Protein AF-A0A661VSU1-F1 (afdb_monomer)

Structure (mmCIF, N/CA/C/O backbone):
data_AF-A0A661VSU1-F1
#
_entry.id   AF-A0A661VSU1-F1
#
loop_
_atom_site.group_PDB
_atom_site.id
_atom_site.type_symbol
_atom_site.label_atom_id
_atom_site.label_alt_id
_atom_site.label_comp_id
_atom_site.label_asym_id
_atom_site.label_entity_id
_atom_site.label_seq_id
_atom_site.pdbx_PDB_ins_code
_atom_site.Cartn_x
_atom_site.Cartn_y
_atom_site.Cartn_z
_atom_site.occupancy
_atom_site.B_iso_or_equiv
_atom_site.auth_seq_id
_atom_site.auth_comp_id
_atom_site.auth_asym_id
_atom_site.auth_atom_id
_atom_site.pdbx_PDB_model_num
ATOM 1 N N . MET A 1 1 ? -12.808 22.992 8.372 1.00 46.25 1 MET A N 1
ATOM 2 C CA . MET A 1 1 ? -13.251 21.579 8.369 1.00 46.25 1 MET A CA 1
ATOM 3 C C . MET A 1 1 ? -12.075 20.764 7.867 1.00 46.25 1 MET A C 1
ATOM 5 O O . MET A 1 1 ? -11.464 21.172 6.894 1.00 46.25 1 MET A O 1
ATOM 9 N N . LYS A 1 2 ? -11.658 19.778 8.663 1.00 50.59 2 LYS A N 1
ATOM 10 C CA . LYS A 1 2 ? -10.285 19.259 8.719 1.00 50.59 2 LYS A CA 1
ATOM 11 C C . LYS A 1 2 ? -9.896 18.497 7.453 1.00 50.59 2 LYS A C 1
ATOM 13 O O . LYS A 1 2 ? -10.649 17.642 6.998 1.00 50.59 2 LYS A O 1
ATOM 18 N N . GLU A 1 3 ? -8.710 18.807 6.946 1.00 62.88 3 GLU A N 1
ATOM 19 C CA . GLU A 1 3 ? -8.034 18.097 5.865 1.00 62.88 3 GLU A CA 1
ATOM 20 C C . GLU A 1 3 ? -7.986 16.594 6.177 1.00 62.88 3 GLU A C 1
ATOM 22 O O . GLU A 1 3 ? -7.426 16.170 7.191 1.00 62.88 3 GLU A O 1
ATOM 27 N N . LYS A 1 4 ? -8.629 15.776 5.337 1.00 73.50 4 LYS A N 1
ATOM 28 C CA . LYS A 1 4 ? -8.639 14.319 5.485 1.00 73.50 4 LYS A CA 1
ATOM 29 C C . LYS A 1 4 ? -7.457 13.748 4.702 1.00 73.50 4 LYS A C 1
ATOM 31 O O . LYS A 1 4 ? -7.354 13.956 3.495 1.00 73.50 4 LYS A O 1
ATOM 36 N N . GLN A 1 5 ? -6.564 13.041 5.388 1.00 82.94 5 GLN A N 1
ATOM 37 C CA . GLN A 1 5 ? -5.492 12.283 4.741 1.00 82.94 5 GLN A CA 1
ATOM 38 C C . GLN A 1 5 ? -6.051 10.961 4.217 1.00 82.94 5 GLN A C 1
ATOM 40 O O . GLN A 1 5 ? -6.733 10.234 4.942 1.00 82.94 5 GLN A O 1
ATOM 45 N N . ILE A 1 6 ? -5.762 10.653 2.957 1.00 87.00 6 ILE A N 1
ATOM 46 C CA . ILE A 1 6 ? -6.205 9.427 2.292 1.00 87.00 6 ILE A CA 1
ATOM 47 C C . ILE A 1 6 ? -5.005 8.679 1.720 1.00 87.00 6 ILE A C 1
ATOM 49 O O . ILE A 1 6 ? -4.013 9.279 1.309 1.00 87.00 6 ILE A O 1
ATOM 53 N N . ALA A 1 7 ? -5.088 7.352 1.688 1.00 87.75 7 ALA A N 1
ATOM 54 C CA . ALA A 1 7 ? -4.086 6.544 1.010 1.00 87.75 7 ALA A CA 1
ATOM 55 C C . ALA A 1 7 ? -4.359 6.541 -0.500 1.00 87.75 7 ALA A C 1
ATOM 57 O O . ALA A 1 7 ? -5.471 6.244 -0.936 1.00 87.75 7 ALA A O 1
ATOM 58 N N . ARG A 1 8 ? -3.336 6.836 -1.302 1.00 87.25 8 ARG A N 1
ATOM 59 C CA . ARG A 1 8 ? -3.343 6.657 -2.755 1.00 87.25 8 ARG A CA 1
ATOM 60 C C . ARG A 1 8 ? -2.391 5.549 -3.169 1.00 87.25 8 ARG A C 1
ATOM 62 O O . ARG A 1 8 ? -1.359 5.327 -2.540 1.00 87.25 8 ARG A O 1
ATOM 69 N N . VAL A 1 9 ? -2.754 4.873 -4.255 1.00 87.50 9 VAL A N 1
ATOM 70 C CA . VAL A 1 9 ? -1.990 3.766 -4.834 1.00 87.50 9 VAL A CA 1
ATOM 71 C C . VAL A 1 9 ? -1.358 4.220 -6.141 1.00 87.50 9 VAL A C 1
ATOM 73 O O . VAL A 1 9 ? -2.029 4.786 -7.003 1.00 87.50 9 VAL A O 1
ATOM 76 N N . ASN A 1 10 ? -0.072 3.933 -6.302 1.00 86.94 10 ASN A N 1
ATOM 77 C CA . ASN A 1 10 ? 0.648 4.088 -7.550 1.00 86.94 10 ASN A CA 1
ATOM 78 C C . ASN A 1 10 ? 0.496 2.815 -8.393 1.00 86.94 10 ASN A C 1
ATOM 80 O O . ASN A 1 10 ? 1.020 1.750 -8.059 1.00 86.94 10 ASN A O 1
ATOM 84 N N . VAL A 1 11 ? -0.219 2.943 -9.507 1.00 85.88 11 VAL A N 1
ATOM 85 C CA . VAL A 1 11 ? -0.555 1.835 -10.410 1.00 85.88 11 VAL A CA 1
ATOM 86 C C . VAL A 1 11 ? 0.684 1.219 -11.072 1.00 85.88 11 VAL A C 1
ATOM 88 O O . VAL A 1 11 ? 0.664 0.040 -11.402 1.00 85.88 11 VAL A O 1
ATOM 91 N N . ALA A 1 12 ? 1.771 1.982 -11.226 1.00 85.81 12 ALA A N 1
ATOM 92 C CA . ALA A 1 12 ? 3.003 1.507 -11.856 1.00 85.81 12 ALA A CA 1
ATOM 93 C C . ALA A 1 12 ? 3.843 0.602 -10.936 1.00 85.81 12 ALA A C 1
ATOM 95 O O . ALA A 1 12 ? 4.577 -0.253 -11.421 1.00 85.81 12 ALA A O 1
ATOM 96 N N . LEU A 1 13 ? 3.737 0.781 -9.614 1.00 86.56 13 LEU A N 1
ATOM 97 C CA . LEU A 1 13 ? 4.483 0.002 -8.612 1.00 86.56 13 LEU A CA 1
ATOM 98 C C . LEU A 1 13 ? 3.629 -1.090 -7.950 1.00 86.56 13 LEU A C 1
ATOM 100 O O . LEU A 1 13 ? 4.144 -1.979 -7.265 1.00 86.56 13 LEU A O 1
ATOM 104 N N . CYS A 1 14 ? 2.307 -1.006 -8.095 1.00 88.25 14 CYS A N 1
ATOM 105 C CA . CYS A 1 14 ? 1.386 -1.968 -7.517 1.00 88.25 14 CYS A CA 1
ATOM 106 C C . CYS A 1 14 ? 1.415 -3.274 -8.316 1.00 88.25 14 CYS A C 1
ATOM 108 O O . CYS A 1 14 ? 1.054 -3.307 -9.487 1.00 88.25 14 CYS A O 1
ATOM 110 N N . VAL A 1 15 ? 1.790 -4.365 -7.650 1.00 88.75 15 VAL A N 1
ATOM 111 C CA . VAL A 1 15 ? 1.802 -5.717 -8.237 1.00 88.75 15 VAL A CA 1
ATOM 112 C C . VAL A 1 15 ? 0.527 -6.514 -7.935 1.00 88.75 15 VAL A C 1
ATOM 114 O O . VAL A 1 15 ? 0.440 -7.690 -8.270 1.00 88.75 15 VAL A O 1
ATOM 117 N N . GLY A 1 16 ? -0.450 -5.907 -7.251 1.00 88.81 16 GLY A N 1
ATOM 118 C CA . GLY A 1 16 ? -1.698 -6.584 -6.890 1.00 88.81 16 GLY A CA 1
ATOM 119 C C . GLY A 1 16 ? -1.539 -7.673 -5.824 1.00 88.81 16 GLY A C 1
ATOM 120 O O . GLY A 1 16 ? -2.320 -8.614 -5.795 1.00 88.81 16 GLY A O 1
ATOM 121 N N . CYS A 1 17 ? -0.552 -7.558 -4.928 1.00 88.19 17 CYS A N 1
ATOM 122 C CA . CYS A 1 17 ? -0.273 -8.581 -3.908 1.00 88.19 17 CYS A CA 1
ATOM 123 C C . CYS A 1 17 ? -1.384 -8.765 -2.856 1.00 88.19 17 CYS A C 1
ATOM 125 O O . CYS A 1 17 ? -1.408 -9.779 -2.169 1.00 88.19 17 CYS A O 1
ATOM 127 N N . GLY A 1 18 ? -2.266 -7.776 -2.674 1.00 88.81 18 GLY A N 1
ATOM 128 C CA . GLY A 1 18 ? -3.413 -7.864 -1.760 1.00 88.81 18 GLY A CA 1
ATOM 129 C C . GLY A 1 18 ? -3.126 -7.752 -0.266 1.00 88.81 18 GLY A C 1
ATOM 130 O O . GLY A 1 18 ? -4.066 -7.702 0.520 1.00 88.81 18 GLY A O 1
ATOM 131 N N . ILE A 1 19 ? -1.863 -7.617 0.142 1.00 90.50 19 ILE A N 1
ATOM 132 C CA . ILE A 1 19 ? -1.470 -7.488 1.560 1.00 90.50 19 ILE A CA 1
ATOM 133 C C . ILE A 1 19 ? -2.182 -6.301 2.227 1.00 90.50 19 ILE A C 1
ATOM 135 O O . ILE A 1 19 ? -2.692 -6.412 3.338 1.00 90.50 19 ILE A O 1
ATOM 139 N N . CYS A 1 20 ? -2.289 -5.186 1.502 1.00 91.19 20 CYS A N 1
ATOM 140 C CA . CYS A 1 20 ? -2.990 -3.971 1.917 1.00 91.19 20 CYS A CA 1
ATOM 141 C C . CYS A 1 20 ? -4.456 -4.185 2.335 1.00 91.19 20 CYS A C 1
ATOM 143 O O . CYS A 1 20 ? -4.937 -3.457 3.199 1.00 91.19 20 CYS A O 1
ATOM 145 N N . VAL A 1 21 ? -5.155 -5.164 1.750 1.00 90.88 21 VAL A N 1
ATOM 146 C CA . VAL A 1 21 ? -6.555 -5.474 2.078 1.00 90.88 21 VAL A CA 1
ATOM 147 C C . VAL A 1 21 ? -6.636 -6.151 3.445 1.00 90.88 21 VAL A C 1
ATOM 149 O O . VAL A 1 21 ? -7.455 -5.759 4.269 1.00 90.88 21 VAL A O 1
ATOM 152 N N . ASN A 1 22 ? -5.731 -7.095 3.722 1.00 90.25 22 ASN A N 1
ATOM 153 C CA . ASN A 1 22 ? -5.699 -7.832 4.990 1.00 90.25 22 ASN A CA 1
ATOM 154 C C . ASN A 1 22 ? -5.315 -6.958 6.188 1.00 90.25 22 ASN A C 1
ATOM 156 O O . ASN A 1 22 ? -5.792 -7.187 7.294 1.00 90.25 22 ASN A O 1
ATOM 160 N N . VAL A 1 23 ? -4.448 -5.966 5.984 1.00 92.31 23 VAL A N 1
ATOM 161 C CA . VAL A 1 23 ? -3.976 -5.086 7.068 1.00 92.31 23 VAL A CA 1
ATOM 162 C C . VAL A 1 23 ? -4.899 -3.896 7.316 1.00 92.31 23 VAL A C 1
ATOM 164 O O . VAL A 1 23 ? -4.694 -3.155 8.274 1.00 92.31 23 VAL A O 1
ATOM 167 N N . CYS A 1 24 ? -5.889 -3.659 6.450 1.00 91.31 24 CYS A N 1
ATOM 168 C CA . CYS A 1 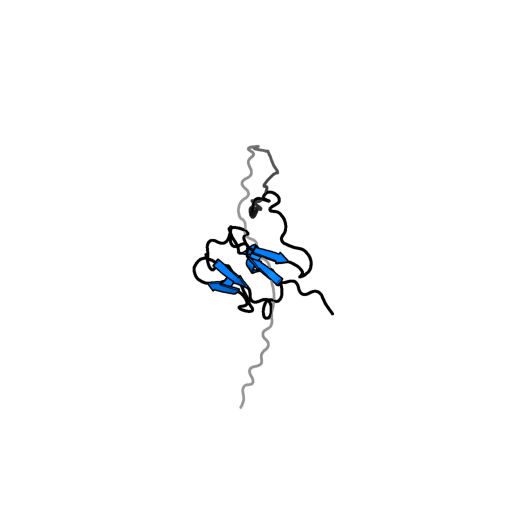24 ? -6.766 -2.503 6.571 1.00 91.31 24 CYS A CA 1
ATOM 169 C C . CYS A 1 24 ? -7.861 -2.765 7.621 1.00 91.31 24 CYS A C 1
ATOM 171 O O . CYS A 1 24 ? -8.780 -3.536 7.347 1.00 91.31 24 CYS A O 1
ATOM 173 N N . PRO A 1 25 ? -7.856 -2.079 8.782 1.00 88.69 25 PRO A N 1
ATOM 174 C CA . PRO A 1 25 ? -8.837 -2.337 9.841 1.00 88.69 25 PRO A CA 1
ATOM 175 C C . PRO A 1 25 ? -10.255 -1.889 9.462 1.00 88.69 25 PRO A C 1
ATOM 177 O O . PRO A 1 25 ? -11.233 -2.384 10.008 1.00 88.69 25 PRO A O 1
A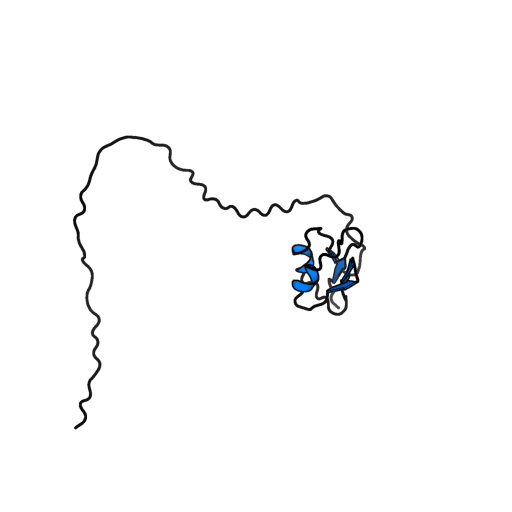TOM 180 N N . VAL A 1 26 ? -10.364 -0.937 8.532 1.00 92.06 26 VAL A N 1
ATOM 181 C CA . VAL A 1 26 ? -11.637 -0.378 8.052 1.00 92.06 26 VAL A CA 1
ATOM 182 C C . VAL A 1 26 ? -12.106 -1.006 6.737 1.00 92.06 26 VAL A C 1
ATOM 184 O O . VAL A 1 26 ? -13.175 -0.656 6.253 1.00 92.06 26 VAL A O 1
ATOM 187 N N . GLY A 1 27 ? -11.304 -1.885 6.121 1.00 90.75 27 GLY A N 1
ATOM 188 C CA . GLY A 1 27 ? -11.643 -2.491 4.829 1.00 90.75 27 GLY A CA 1
ATOM 189 C C . GLY A 1 27 ? -11.788 -1.483 3.680 1.00 90.75 27 GLY A C 1
ATOM 190 O O . GLY A 1 27 ? -12.569 -1.697 2.761 1.00 90.75 27 GLY A O 1
ATOM 191 N N . ALA A 1 28 ? -11.056 -0.365 3.717 1.00 91.00 28 ALA A N 1
ATOM 192 C CA . ALA A 1 28 ? -11.157 0.689 2.702 1.00 91.00 28 ALA A CA 1
ATOM 193 C C . ALA A 1 28 ? -10.455 0.349 1.373 1.00 91.00 28 ALA A C 1
ATOM 195 O O . ALA A 1 28 ? -10.562 1.120 0.422 1.00 91.00 28 ALA A O 1
ATOM 196 N N . VAL A 1 29 ? -9.702 -0.752 1.302 1.00 90.94 29 VAL A N 1
ATOM 197 C CA . VAL A 1 29 ? -8.914 -1.138 0.123 1.00 90.94 29 VAL A CA 1
ATOM 198 C C . VAL A 1 29 ? -9.577 -2.318 -0.577 1.00 90.94 29 VAL A C 1
ATOM 200 O O . VAL A 1 29 ? -9.866 -3.328 0.057 1.00 90.94 29 VAL A O 1
ATOM 203 N N . ALA A 1 30 ? -9.769 -2.204 -1.888 1.00 89.88 30 ALA A N 1
ATOM 204 C CA . ALA A 1 30 ? -10.301 -3.250 -2.749 1.00 89.88 30 ALA A CA 1
ATOM 205 C C . ALA A 1 30 ? -9.285 -3.619 -3.837 1.00 89.88 30 ALA A C 1
ATOM 207 O O . ALA A 1 30 ? -8.587 -2.765 -4.384 1.00 89.88 30 ALA A O 1
ATOM 208 N N . LEU A 1 31 ? -9.208 -4.903 -4.171 1.00 90.94 31 LEU A N 1
ATOM 209 C CA . LEU A 1 31 ? -8.346 -5.421 -5.230 1.00 90.94 31 LEU A CA 1
ATOM 210 C C . LEU A 1 31 ? -9.148 -5.532 -6.530 1.00 90.94 31 LEU A C 1
ATOM 212 O O . LEU A 1 31 ? -10.082 -6.324 -6.610 1.00 90.94 31 LEU A O 1
ATOM 216 N N . ASN A 1 32 ? -8.772 -4.762 -7.552 1.00 86.50 32 ASN A N 1
ATOM 217 C CA . ASN A 1 32 ? -9.367 -4.829 -8.886 1.00 86.50 32 ASN A CA 1
ATOM 218 C C . ASN A 1 32 ? -8.367 -5.477 -9.852 1.00 86.50 32 ASN A C 1
ATOM 220 O O . ASN A 1 32 ? -7.602 -4.813 -10.552 1.00 86.50 32 ASN A O 1
ATOM 224 N N . GLY A 1 33 ? -8.336 -6.811 -9.861 1.00 86.19 33 GLY A N 1
ATOM 225 C CA . GLY A 1 33 ? -7.431 -7.585 -10.710 1.00 86.19 33 GLY A CA 1
ATOM 226 C C . GLY A 1 33 ? -5.974 -7.464 -10.264 1.00 86.19 33 GLY A C 1
ATOM 227 O O . GLY A 1 33 ? -5.580 -8.079 -9.279 1.00 86.19 33 GLY A O 1
ATOM 228 N N . ARG A 1 34 ? -5.162 -6.695 -11.002 1.00 83.88 34 ARG A N 1
ATOM 229 C CA . ARG A 1 34 ? -3.718 -6.527 -10.724 1.00 83.88 34 ARG A CA 1
ATOM 230 C C . ARG A 1 34 ? -3.386 -5.259 -9.940 1.00 83.88 34 ARG A C 1
ATOM 232 O O . ARG A 1 34 ? -2.226 -5.041 -9.614 1.00 83.88 34 ARG A O 1
ATOM 239 N N . THR A 1 35 ? -4.372 -4.417 -9.645 1.00 86.12 35 THR A N 1
ATOM 240 C CA . THR A 1 35 ? -4.151 -3.119 -9.000 1.00 86.12 35 THR A CA 1
ATOM 241 C C . THR A 1 35 ? -5.073 -2.948 -7.798 1.00 86.12 35 THR A C 1
ATOM 243 O O . THR A 1 35 ? -6.227 -3.381 -7.795 1.00 86.12 35 THR A O 1
ATOM 246 N N . ALA A 1 36 ? -4.548 -2.339 -6.736 1.00 89.31 36 ALA A N 1
ATOM 247 C CA . ALA A 1 36 ? -5.335 -1.991 -5.559 1.00 89.31 36 ALA A CA 1
ATOM 248 C C . ALA A 1 36 ? -5.999 -0.619 -5.755 1.00 89.31 36 ALA A C 1
ATOM 250 O O . ALA A 1 36 ? -5.359 0.328 -6.211 1.00 89.31 36 ALA A O 1
ATOM 251 N N . GLN A 1 37 ? -7.270 -0.508 -5.379 1.00 88.69 37 GLN A N 1
ATOM 252 C CA . GLN A 1 37 ? -8.020 0.742 -5.290 1.00 88.69 37 GLN A CA 1
ATOM 253 C C . GLN A 1 37 ? -8.372 1.036 -3.836 1.00 88.69 37 GLN A C 1
ATOM 255 O O . GLN A 1 37 ? -8.728 0.137 -3.077 1.00 88.69 37 GLN A O 1
ATOM 260 N N . VAL A 1 38 ? -8.303 2.309 -3.456 1.00 89.56 38 VAL A N 1
ATOM 261 C CA . VAL A 1 38 ? -8.656 2.772 -2.112 1.00 89.56 38 VAL A CA 1
ATOM 262 C C . VAL A 1 38 ? -9.928 3.598 -2.197 1.00 89.56 38 VAL A C 1
ATOM 264 O O . VAL A 1 38 ? -10.034 4.502 -3.022 1.00 89.56 38 VAL A O 1
ATOM 267 N N . ASN A 1 39 ? -10.881 3.302 -1.320 1.00 89.75 39 ASN A N 1
ATOM 268 C CA . ASN A 1 39 ? -12.100 4.071 -1.175 1.00 89.75 39 ASN A CA 1
ATOM 269 C C . ASN A 1 39 ? -11.874 5.249 -0.214 1.00 89.75 39 ASN A C 1
ATOM 271 O O . ASN A 1 39 ? -11.735 5.073 0.998 1.00 89.75 39 ASN A O 1
ATOM 275 N N . GLU A 1 40 ? -11.865 6.462 -0.761 1.00 86.31 40 GLU A N 1
ATOM 276 C CA . GLU A 1 40 ? -11.588 7.720 -0.051 1.00 86.31 40 GLU A CA 1
ATOM 277 C C . GLU A 1 40 ? -12.631 8.034 1.037 1.00 86.31 40 GLU A C 1
ATOM 279 O O . GLU A 1 40 ? -12.329 8.676 2.049 1.00 86.31 40 GLU A O 1
ATOM 284 N N . THR A 1 41 ? -13.862 7.549 0.856 1.00 86.88 41 THR A N 1
ATOM 285 C CA . THR A 1 41 ? -14.966 7.775 1.801 1.00 86.88 41 THR A CA 1
ATOM 286 C C . THR A 1 41 ? -14.746 7.009 3.104 1.00 86.88 41 THR A C 1
ATOM 288 O O . THR A 1 41 ? -14.889 7.580 4.186 1.00 86.88 41 THR A O 1
ATOM 291 N N . VAL A 1 42 ? -14.282 5.760 2.999 1.00 89.62 42 VAL A N 1
ATOM 292 C CA . VAL A 1 42 ? -14.041 4.850 4.128 1.00 89.62 42 VAL A CA 1
ATOM 293 C C . VAL A 1 42 ? -12.630 5.013 4.698 1.00 89.62 42 VAL A C 1
ATOM 295 O O . VAL A 1 42 ? -12.421 4.861 5.899 1.00 89.62 42 VAL A O 1
ATOM 298 N N . CYS A 1 43 ? -11.646 5.350 3.859 1.00 89.56 43 CYS A N 1
ATOM 299 C CA . CYS A 1 43 ? -10.257 5.505 4.283 1.00 89.56 43 CYS A CA 1
ATOM 300 C C . CYS A 1 43 ? -10.134 6.597 5.350 1.00 89.56 43 CYS A C 1
ATOM 302 O O . CYS A 1 43 ? -10.583 7.723 5.153 1.00 89.56 43 CYS A O 1
ATOM 304 N N . ASN A 1 44 ? -9.507 6.269 6.476 1.00 88.50 44 ASN A N 1
ATOM 305 C CA . ASN A 1 44 ? -9.262 7.190 7.586 1.00 88.50 44 ASN A CA 1
ATOM 306 C C . ASN A 1 44 ? -7.816 7.709 7.635 1.00 88.50 44 ASN A C 1
ATOM 308 O O . ASN A 1 44 ? -7.473 8.421 8.573 1.00 88.50 44 ASN A O 1
ATOM 312 N N . GLY A 1 45 ? -6.967 7.323 6.676 1.00 87.88 45 GLY A N 1
ATOM 313 C CA . GLY A 1 45 ? -5.559 7.720 6.662 1.00 87.88 45 GLY A CA 1
ATOM 314 C C . GLY A 1 45 ? -4.713 7.066 7.758 1.00 87.88 45 GLY A C 1
ATOM 315 O O . GLY A 1 45 ? -3.740 7.657 8.199 1.00 87.88 45 GLY A O 1
ATOM 316 N N . CYS A 1 46 ? -5.050 5.855 8.217 1.00 88.94 46 CYS A N 1
ATOM 317 C CA . CYS A 1 46 ? -4.285 5.172 9.272 1.00 88.94 46 CYS A CA 1
ATOM 318 C C . CYS A 1 46 ? -2.843 4.782 8.895 1.00 88.94 46 CYS A C 1
ATOM 320 O O . CYS A 1 46 ? -2.043 4.521 9.782 1.00 88.94 46 CYS A O 1
ATOM 322 N N . GLY A 1 47 ? -2.508 4.688 7.604 1.00 86.56 47 GLY A N 1
ATOM 323 C CA . GLY A 1 47 ? -1.141 4.407 7.143 1.00 86.56 47 GLY A CA 1
ATOM 324 C C . GLY A 1 47 ? -0.682 2.943 7.176 1.00 86.56 47 GLY A C 1
ATOM 325 O O . GLY A 1 47 ? 0.313 2.627 6.532 1.00 86.56 47 GLY A O 1
ATOM 326 N N . ALA A 1 48 ? -1.444 2.022 7.778 1.00 89.69 48 ALA A N 1
ATOM 327 C CA . ALA A 1 48 ? -1.077 0.597 7.876 1.00 89.69 48 ALA A CA 1
ATOM 328 C C . ALA A 1 48 ? -0.777 -0.075 6.517 1.00 89.69 48 ALA A C 1
ATOM 330 O O . ALA A 1 48 ? 0.075 -0.959 6.397 1.00 89.69 48 ALA A O 1
ATOM 331 N N . CYS A 1 49 ? -1.469 0.365 5.463 1.00 90.38 49 CYS A N 1
ATOM 332 C CA . CYS A 1 49 ? -1.274 -0.139 4.106 1.00 90.38 49 CYS A CA 1
ATOM 333 C C . CYS A 1 49 ? 0.071 0.274 3.480 1.00 90.38 49 CYS A C 1
ATOM 335 O O . CYS A 1 49 ? 0.587 -0.470 2.650 1.00 90.38 49 CYS A O 1
ATOM 337 N N . VAL A 1 50 ? 0.653 1.407 3.890 1.00 88.75 50 VAL A N 1
ATOM 338 C CA . VAL A 1 50 ? 1.951 1.894 3.393 1.00 88.75 50 VAL A CA 1
ATOM 339 C C . VAL A 1 50 ? 3.092 1.084 3.994 1.00 88.75 50 VAL A C 1
ATOM 341 O O . VAL A 1 50 ? 3.956 0.623 3.254 1.00 88.75 50 VAL A O 1
ATOM 344 N N . GLU A 1 51 ? 3.050 0.833 5.303 1.00 88.12 51 GLU A N 1
ATOM 345 C CA . GLU A 1 51 ? 4.077 0.048 6.004 1.00 88.12 51 GLU A CA 1
ATOM 346 C C . GLU A 1 51 ? 4.106 -1.416 5.553 1.00 88.12 51 GLU A C 1
ATOM 348 O O . GLU A 1 51 ? 5.163 -2.031 5.455 1.00 88.12 51 GLU A O 1
ATOM 353 N N . SER A 1 52 ? 2.938 -1.967 5.225 1.00 88.62 52 SER A N 1
ATOM 354 C CA . SER A 1 52 ? 2.808 -3.365 4.805 1.00 88.62 52 SER A CA 1
ATOM 355 C C . SER A 1 52 ? 3.111 -3.586 3.320 1.00 88.62 52 SER A C 1
ATOM 357 O O . SER A 1 52 ? 3.086 -4.724 2.849 1.00 88.62 52 SER A O 1
ATOM 359 N N . CYS A 1 53 ? 3.328 -2.518 2.544 1.00 87.94 53 CYS A N 1
ATOM 360 C CA . CYS A 1 53 ? 3.528 -2.621 1.105 1.00 87.94 53 CYS A CA 1
ATOM 361 C C . CYS A 1 53 ? 5.006 -2.902 0.779 1.00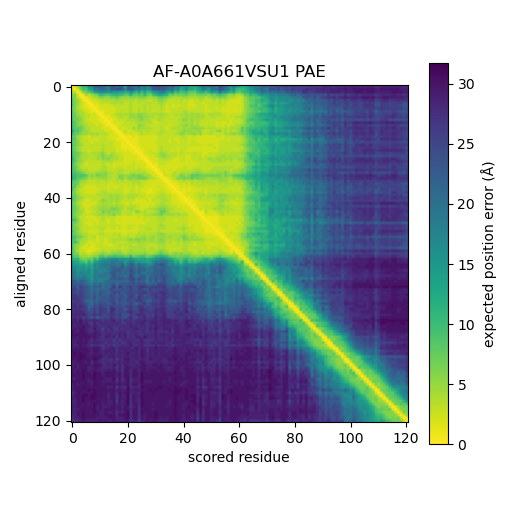 87.94 53 CYS A C 1
ATOM 363 O O . CYS A 1 53 ? 5.835 -2.002 0.920 1.00 87.94 53 CYS A O 1
ATOM 365 N N . PRO A 1 54 ? 5.356 -4.094 0.256 1.00 86.56 54 PRO A N 1
ATOM 366 C CA . PRO A 1 54 ? 6.750 -4.440 -0.032 1.00 86.56 54 PRO A CA 1
ATOM 367 C C . PRO A 1 54 ? 7.336 -3.638 -1.201 1.00 86.56 54 PRO A C 1
ATOM 369 O O . PRO A 1 54 ? 8.544 -3.446 -1.274 1.00 86.56 54 PRO A O 1
ATOM 372 N N . THR A 1 55 ? 6.489 -3.165 -2.120 1.00 87.00 55 THR A N 1
ATOM 373 C CA . THR A 1 55 ? 6.897 -2.313 -3.247 1.00 87.00 55 THR A CA 1
ATOM 374 C C . THR A 1 55 ? 6.775 -0.824 -2.939 1.00 87.00 55 THR A C 1
ATOM 376 O O . THR A 1 55 ? 7.024 -0.006 -3.821 1.00 87.00 55 THR A O 1
ATOM 379 N N . SER A 1 56 ? 6.352 -0.463 -1.718 1.00 85.00 56 SER A N 1
ATOM 380 C CA . SER A 1 56 ? 6.070 0.920 -1.311 1.00 85.00 56 SER A CA 1
ATOM 381 C C . SER A 1 56 ? 5.202 1.677 -2.329 1.00 85.00 56 SER A C 1
ATOM 383 O O . SER A 1 56 ? 5.372 2.869 -2.562 1.00 85.00 56 SER A O 1
ATOM 385 N N . ALA A 1 57 ? 4.251 0.976 -2.954 1.00 87.88 57 ALA A N 1
ATOM 386 C CA . ALA A 1 57 ? 3.377 1.524 -3.989 1.00 87.88 57 ALA A CA 1
ATOM 387 C C . ALA A 1 57 ? 2.257 2.422 -3.437 1.00 87.88 57 ALA A C 1
ATOM 389 O O . ALA A 1 57 ? 1.456 2.935 -4.214 1.00 87.88 57 ALA A O 1
ATOM 390 N N . MET A 1 58 ? 2.145 2.578 -2.118 1.00 87.06 58 MET A N 1
ATOM 391 C CA . MET A 1 58 ? 1.093 3.358 -1.468 1.00 87.06 58 MET A CA 1
ATOM 392 C C . MET A 1 58 ? 1.684 4.554 -0.733 1.00 87.06 58 MET A C 1
ATOM 394 O O . MET A 1 58 ? 2.733 4.431 -0.109 1.00 87.06 58 MET A O 1
ATOM 398 N N . GLN A 1 59 ? 0.987 5.687 -0.761 1.00 86.75 59 GLN A N 1
ATOM 399 C CA . GLN A 1 59 ? 1.371 6.906 -0.046 1.00 86.75 59 GLN A CA 1
ATOM 400 C C . GLN A 1 59 ? 0.143 7.566 0.582 1.00 86.75 59 GLN A C 1
ATOM 402 O O . GLN A 1 59 ? -0.943 7.543 0.000 1.00 86.75 59 GLN A O 1
ATOM 407 N N . LEU A 1 60 ? 0.313 8.168 1.762 1.00 87.62 60 LEU A N 1
ATOM 408 C CA . LEU A 1 60 ? -0.700 9.053 2.333 1.00 87.62 60 LEU A CA 1
ATOM 409 C C . LEU A 1 60 ? -0.570 10.423 1.680 1.00 87.62 60 LEU A C 1
ATOM 411 O O . LEU A 1 60 ? 0.498 11.027 1.708 1.00 87.62 60 LEU A O 1
ATOM 415 N N . VAL A 1 61 ? -1.666 10.903 1.108 1.00 83.25 61 VAL A N 1
ATOM 416 C CA . VAL A 1 61 ? -1.763 12.241 0.534 1.00 83.25 61 VAL A CA 1
ATOM 417 C C . VAL A 1 61 ? -2.898 12.998 1.212 1.00 83.25 61 VAL A C 1
ATOM 419 O O . VAL A 1 61 ? -3.982 12.460 1.457 1.00 83.25 61 VAL A O 1
ATOM 422 N N . THR A 1 62 ? -2.653 14.262 1.526 1.00 77.69 62 THR A N 1
ATOM 423 C CA . THR A 1 62 ? -3.701 15.246 1.788 1.00 77.69 62 THR A CA 1
ATOM 424 C C . THR A 1 62 ? -4.283 15.665 0.441 1.00 77.69 62 THR A C 1
ATOM 426 O O . THR A 1 62 ? -3.539 15.915 -0.507 1.00 77.69 62 THR A O 1
ATOM 429 N N . GLN A 1 63 ? -5.610 15.707 0.314 1.00 59.22 63 GLN A N 1
ATOM 430 C CA . GLN A 1 63 ? -6.254 16.201 -0.906 1.00 59.22 63 GLN A CA 1
ATOM 431 C C . GLN A 1 63 ? -5.880 17.687 -1.094 1.00 59.22 63 GLN A C 1
ATOM 433 O O . GLN A 1 63 ? -6.450 18.542 -0.426 1.00 59.22 63 GLN A O 1
ATOM 438 N N . GLY A 1 64 ? -4.881 17.982 -1.937 1.00 54.84 64 GLY A N 1
ATOM 439 C CA . GLY A 1 64 ? -4.371 19.347 -2.123 1.00 54.84 64 GLY A CA 1
ATOM 440 C C . GLY A 1 64 ? -3.170 19.506 -3.062 1.00 54.84 64 GLY A C 1
ATOM 441 O O . GLY A 1 64 ? -3.112 20.504 -3.760 1.00 54.84 64 GLY A O 1
ATOM 442 N N . GLU A 1 65 ? -2.264 18.530 -3.175 1.00 42.59 65 GLU A N 1
A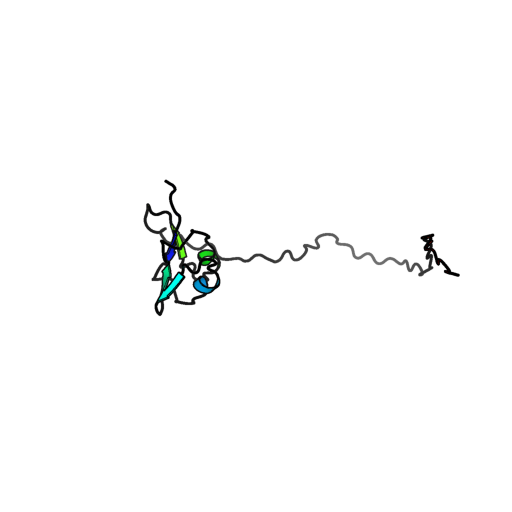TOM 443 C CA . GLU A 1 65 ? -1.087 18.644 -4.058 1.00 42.59 65 GLU A CA 1
ATOM 444 C C . GLU A 1 65 ? -0.698 17.240 -4.579 1.00 42.59 6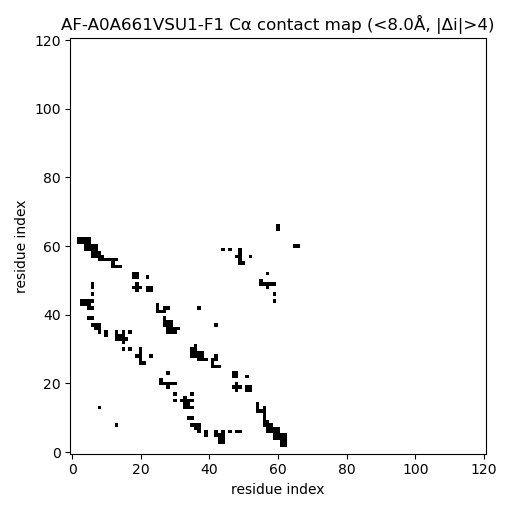5 GLU A C 1
ATOM 446 O O . GLU A 1 65 ? -0.716 16.277 -3.801 1.00 42.59 65 GLU A O 1
ATOM 451 N N . PRO A 1 66 ? -0.436 17.050 -5.888 1.00 53.34 66 PRO A N 1
ATOM 452 C CA . PRO A 1 66 ? -0.267 15.724 -6.474 1.00 53.34 66 PRO A CA 1
ATOM 453 C C . PRO A 1 66 ? 1.033 15.030 -6.047 1.00 53.34 66 PRO A C 1
ATOM 455 O O . PRO A 1 66 ? 2.099 15.629 -6.035 1.00 53.34 66 PRO A O 1
ATOM 458 N N . ALA A 1 67 ? 0.870 13.736 -5.742 1.00 50.50 67 ALA A N 1
ATOM 459 C CA . ALA A 1 67 ? 1.832 12.631 -5.669 1.00 50.50 67 ALA A CA 1
ATOM 460 C C . ALA A 1 67 ? 3.328 13.004 -5.531 1.00 50.50 67 ALA A C 1
ATOM 462 O O . ALA A 1 67 ? 3.914 13.522 -6.483 1.00 50.50 67 ALA A O 1
ATOM 463 N N . PRO A 1 68 ? 3.982 12.631 -4.412 1.00 52.62 68 PRO A N 1
ATOM 464 C CA . PRO A 1 68 ? 5.422 12.780 -4.256 1.00 52.62 68 PRO A CA 1
ATOM 465 C C . PRO A 1 68 ? 6.150 12.168 -5.453 1.00 52.62 68 PRO A C 1
ATOM 467 O O . PRO A 1 68 ? 5.964 10.988 -5.769 1.00 52.62 68 PRO A O 1
ATOM 470 N N . ALA A 1 69 ? 6.994 12.966 -6.108 1.00 47.00 69 ALA A N 1
ATOM 471 C CA . ALA A 1 69 ? 7.991 12.438 -7.025 1.00 47.00 69 ALA A CA 1
ATOM 472 C C . ALA A 1 69 ? 8.768 11.315 -6.305 1.00 47.00 69 ALA A C 1
ATOM 474 O O . ALA A 1 69 ? 9.035 11.443 -5.106 1.00 47.00 69 ALA A O 1
ATOM 475 N N . PRO A 1 70 ? 9.099 10.199 -6.980 1.00 54.91 70 PRO A N 1
ATOM 476 C CA . PRO A 1 70 ? 9.796 9.077 -6.362 1.00 54.91 70 PRO A CA 1
ATOM 477 C C . PRO A 1 70 ? 11.247 9.464 -6.039 1.00 54.91 70 PRO A C 1
ATOM 479 O O . PRO A 1 70 ? 12.180 9.131 -6.769 1.00 54.91 70 PRO A O 1
ATOM 482 N N . GLU A 1 71 ? 11.448 10.183 -4.937 1.00 47.53 71 GLU A N 1
ATOM 483 C CA . GLU A 1 71 ? 12.766 10.483 -4.393 1.00 47.53 71 GLU A CA 1
ATOM 484 C C . GLU A 1 71 ? 13.325 9.206 -3.750 1.00 47.53 71 GLU A C 1
ATOM 486 O O . GLU A 1 71 ? 12.942 8.788 -2.659 1.00 47.53 71 GLU A O 1
ATOM 491 N N . ARG A 1 72 ? 14.175 8.530 -4.526 1.00 49.56 72 ARG A N 1
ATOM 492 C CA . ARG A 1 72 ? 15.304 7.680 -4.115 1.00 49.56 72 ARG A CA 1
ATOM 493 C C . ARG A 1 72 ? 15.218 7.087 -2.695 1.00 49.56 72 ARG A C 1
ATOM 495 O O . ARG A 1 72 ? 15.825 7.580 -1.758 1.00 49.56 72 ARG A O 1
ATOM 502 N N . ARG A 1 73 ? 14.566 5.924 -2.603 1.00 41.56 73 ARG A N 1
ATOM 503 C CA . ARG A 1 73 ? 14.931 4.761 -1.764 1.00 41.56 73 ARG A CA 1
ATOM 504 C C . ARG A 1 73 ? 15.575 5.068 -0.391 1.00 41.56 73 ARG A C 1
ATOM 506 O O . ARG A 1 73 ? 16.803 5.100 -0.314 1.00 41.56 73 ARG A O 1
ATOM 513 N N . PRO A 1 74 ? 14.828 5.058 0.726 1.00 46.16 74 PRO A N 1
ATOM 514 C CA . PRO A 1 74 ? 15.367 4.523 1.965 1.00 46.16 74 PRO A CA 1
ATOM 515 C C . PRO A 1 74 ? 15.204 2.998 1.924 1.00 46.16 74 PRO A C 1
ATOM 517 O O . PRO A 1 74 ? 14.106 2.472 1.753 1.00 46.16 74 PRO A O 1
ATOM 520 N N . ALA A 1 75 ? 16.314 2.270 1.999 1.00 48.47 75 ALA A N 1
ATOM 521 C CA . ALA A 1 75 ? 16.285 0.820 2.141 1.00 48.47 75 ALA A CA 1
ATOM 522 C C . ALA A 1 75 ? 15.505 0.435 3.416 1.00 48.47 75 ALA A C 1
ATOM 524 O O . ALA A 1 75 ? 15.742 1.048 4.460 1.00 48.47 75 ALA A O 1
ATOM 525 N N . PRO A 1 76 ? 14.632 -0.587 3.386 1.00 51.12 76 PRO A N 1
ATOM 526 C CA . PRO A 1 76 ? 14.096 -1.171 4.602 1.00 51.12 76 PRO A CA 1
ATOM 527 C C . PRO A 1 76 ? 15.198 -2.018 5.242 1.00 51.12 76 PRO A C 1
ATOM 529 O O . PRO A 1 76 ? 15.257 -3.230 5.060 1.00 51.12 76 PRO A O 1
ATOM 532 N N . VAL A 1 77 ? 16.113 -1.394 5.981 1.00 41.12 77 VAL A N 1
ATOM 533 C CA . VAL A 1 77 ? 16.882 -2.141 6.976 1.00 41.12 77 VAL A CA 1
ATOM 534 C C . VAL A 1 77 ? 16.044 -2.193 8.235 1.00 41.12 77 VAL A C 1
ATOM 536 O O . VAL A 1 77 ? 16.129 -1.350 9.123 1.00 41.12 77 VAL A O 1
ATOM 539 N N . SER A 1 78 ? 15.217 -3.231 8.288 1.00 48.44 78 SER A N 1
ATOM 540 C CA . SER A 1 78 ? 14.897 -3.911 9.529 1.00 48.44 78 SER A CA 1
ATOM 541 C C . SER A 1 78 ? 16.213 -4.196 10.264 1.00 48.44 78 SER A C 1
ATOM 543 O O . SER A 1 78 ? 16.837 -5.230 10.063 1.00 48.44 78 SER A O 1
ATOM 545 N N . GLN A 1 79 ? 16.663 -3.268 11.104 1.00 41.12 79 GLN A N 1
ATOM 546 C CA . GLN A 1 79 ? 17.479 -3.632 12.249 1.00 41.12 79 GLN A CA 1
ATOM 547 C C . GLN A 1 79 ? 16.511 -4.127 13.327 1.00 41.12 79 GLN A C 1
ATOM 549 O O . GLN A 1 79 ? 15.873 -3.319 13.999 1.00 41.12 79 GLN A O 1
ATOM 554 N N . PRO A 1 80 ? 16.398 -5.447 13.513 1.00 55.81 80 PRO A N 1
ATOM 555 C CA . PRO A 1 80 ? 16.332 -5.947 14.869 1.00 55.81 80 PRO A CA 1
ATOM 556 C C . PRO A 1 80 ? 17.414 -7.000 15.046 1.00 55.81 80 PRO A C 1
ATOM 558 O O . PRO A 1 80 ? 17.139 -8.187 14.994 1.00 55.81 80 PRO A O 1
ATOM 561 N N . GLU A 1 81 ? 18.637 -6.555 15.304 1.00 43.69 81 GLU A N 1
ATOM 562 C CA . GLU A 1 81 ? 19.580 -7.352 16.081 1.00 43.69 81 GLU A CA 1
ATOM 563 C C . GLU A 1 81 ? 20.220 -6.426 17.125 1.00 43.69 81 GLU A C 1
ATOM 565 O O . GLU A 1 81 ? 21.294 -5.866 16.900 1.00 43.69 81 GLU A O 1
ATOM 570 N N . PRO A 1 82 ? 19.605 -6.237 18.309 1.00 56.31 82 PRO A N 1
ATOM 571 C CA . PRO A 1 82 ? 20.386 -6.018 19.510 1.00 56.31 82 PRO A CA 1
ATOM 572 C C . PRO A 1 82 ? 21.033 -7.360 19.882 1.00 56.31 82 PRO A C 1
ATOM 574 O O . PRO A 1 82 ? 20.716 -7.945 20.918 1.00 56.31 82 PRO A O 1
ATOM 577 N N . THR A 1 83 ? 21.934 -7.880 19.042 1.00 53.66 83 THR A N 1
ATOM 578 C CA . THR A 1 83 ? 22.867 -8.901 19.511 1.00 53.66 83 THR A CA 1
ATOM 579 C C . THR A 1 83 ? 23.681 -8.205 20.587 1.00 53.66 83 THR A C 1
ATOM 581 O O . THR A 1 83 ? 24.378 -7.219 20.331 1.00 53.66 83 THR A O 1
ATOM 584 N N . MET A 1 84 ? 23.473 -8.644 21.825 1.00 54.62 84 MET A N 1
ATOM 585 C CA . MET A 1 84 ? 24.146 -8.148 23.013 1.00 54.62 84 MET A CA 1
ATOM 586 C C . MET A 1 84 ? 25.625 -7.928 22.708 1.00 54.62 84 MET A C 1
ATOM 588 O O . MET A 1 84 ? 26.368 -8.875 22.460 1.00 54.62 84 MET A O 1
ATOM 592 N N . ARG A 1 85 ? 26.046 -6.662 22.719 1.00 60.38 85 ARG A N 1
ATOM 593 C CA . ARG A 1 85 ? 27.445 -6.284 22.582 1.00 60.38 85 ARG A CA 1
ATOM 594 C C . ARG A 1 85 ? 28.136 -6.613 23.900 1.00 60.38 85 ARG A C 1
ATOM 596 O O . ARG A 1 85 ? 28.243 -5.786 24.797 1.00 60.38 85 ARG A O 1
ATOM 603 N N . ASN A 1 86 ? 28.551 -7.863 24.015 1.00 64.19 86 ASN A N 1
ATOM 604 C CA . ASN A 1 86 ? 29.570 -8.338 24.932 1.00 64.19 86 ASN A CA 1
ATOM 605 C C . ASN A 1 86 ? 30.919 -7.702 24.558 1.00 64.19 86 ASN A C 1
ATOM 607 O O . ASN A 1 86 ? 31.756 -8.299 23.888 1.00 64.19 86 ASN A O 1
ATOM 611 N N . VAL A 1 87 ? 31.133 -6.464 24.999 1.00 58.03 87 VAL A N 1
ATOM 612 C CA . VAL A 1 87 ? 32.453 -5.828 25.010 1.00 58.03 87 VAL A CA 1
ATOM 613 C C . VAL A 1 87 ? 32.824 -5.521 26.459 1.00 58.03 87 VAL A C 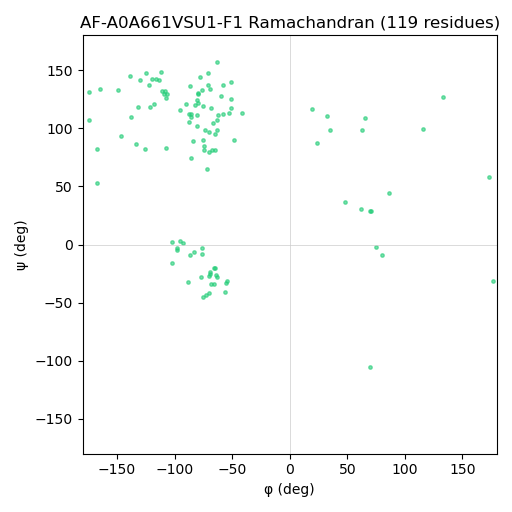1
ATOM 615 O O . VAL A 1 87 ? 32.105 -4.816 27.161 1.00 58.03 87 VAL A O 1
ATOM 618 N N . GLY A 1 88 ? 33.944 -6.104 26.884 1.00 53.78 88 GLY A N 1
ATOM 619 C CA . GLY A 1 88 ? 34.419 -6.200 28.266 1.00 53.78 88 GLY A CA 1
ATOM 620 C C . GLY A 1 88 ? 34.440 -7.682 28.653 1.00 53.78 88 GLY A C 1
ATOM 621 O O . GLY A 1 88 ? 33.396 -8.256 28.916 1.00 53.78 88 GLY A O 1
ATOM 622 N N . THR A 1 89 ? 35.553 -8.410 28.636 1.00 56.47 89 THR 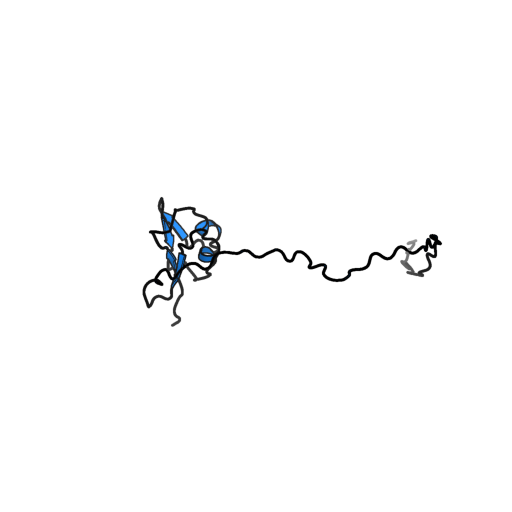A N 1
ATOM 623 C CA . THR A 1 89 ? 36.881 -8.000 29.093 1.00 56.47 89 THR A CA 1
ATOM 624 C C . THR A 1 89 ? 37.908 -8.986 28.538 1.00 56.47 89 THR A C 1
ATOM 626 O O . THR A 1 89 ? 37.724 -10.199 28.620 1.00 56.47 89 THR A O 1
ATOM 629 N N . ALA A 1 90 ? 39.006 -8.470 27.992 1.00 53.88 90 ALA A N 1
ATOM 630 C CA . ALA A 1 90 ? 40.211 -9.254 27.783 1.00 53.88 90 ALA A CA 1
ATOM 631 C C . ALA A 1 90 ? 40.826 -9.603 29.147 1.00 53.88 90 ALA A C 1
ATOM 633 O O . ALA A 1 90 ? 41.216 -8.694 29.873 1.00 53.88 90 ALA A O 1
ATOM 634 N N . ALA A 1 91 ? 40.911 -10.895 29.477 1.00 54.78 91 ALA A N 1
ATOM 635 C CA . ALA A 1 91 ? 41.970 -11.468 30.316 1.00 54.78 91 ALA A CA 1
ATOM 636 C C . ALA A 1 91 ? 41.849 -13.004 30.381 1.00 54.78 91 ALA A C 1
ATOM 638 O O . ALA A 1 91 ? 40.981 -13.518 31.086 1.00 54.78 91 ALA A O 1
ATOM 639 N N . PRO A 1 92 ? 42.739 -13.766 29.724 1.00 56.00 92 PRO A N 1
ATOM 640 C CA . PRO A 1 92 ? 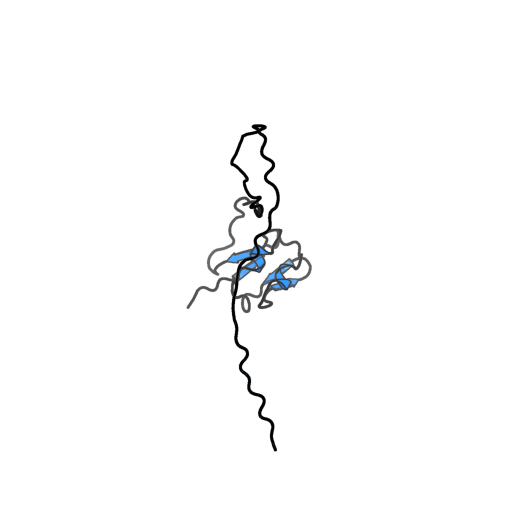43.102 -15.093 30.191 1.00 56.00 92 PRO A CA 1
ATOM 641 C C . PRO A 1 92 ? 44.259 -14.965 31.193 1.00 56.00 92 PRO A C 1
ATOM 643 O O . PRO A 1 92 ? 45.400 -14.729 30.803 1.00 56.00 92 PRO A O 1
ATOM 646 N N . VAL A 1 93 ? 43.979 -15.137 32.486 1.00 54.56 93 VAL A N 1
ATOM 647 C CA . VAL A 1 93 ? 45.012 -15.471 33.481 1.00 54.56 93 VAL A CA 1
ATOM 648 C C . VAL A 1 93 ? 44.642 -16.795 34.162 1.00 54.56 93 VAL A C 1
ATOM 650 O O . VAL A 1 93 ? 43.569 -16.891 34.759 1.00 54.56 93 VAL A O 1
ATOM 653 N N . PRO A 1 94 ? 45.477 -17.844 34.049 1.00 54.41 94 PRO A N 1
ATOM 654 C CA . PRO A 1 94 ? 45.242 -19.128 34.693 1.00 54.41 94 PRO A CA 1
ATOM 655 C C . PRO A 1 94 ? 45.655 -19.037 36.165 1.00 54.41 94 PRO A C 1
ATOM 657 O O . PRO A 1 94 ? 46.797 -18.715 36.483 1.00 54.41 94 PRO A O 1
ATOM 660 N N . GLY A 1 95 ? 44.721 -19.310 37.073 1.00 54.53 95 GLY A N 1
ATOM 661 C CA . GLY A 1 95 ? 44.971 -19.188 38.507 1.00 54.53 95 GLY A CA 1
ATOM 662 C C . GLY A 1 95 ? 43.878 -19.835 39.346 1.00 54.53 95 GLY A C 1
ATOM 663 O O . GLY A 1 95 ? 42.949 -19.177 39.786 1.00 54.53 95 GLY A O 1
ATOM 664 N N . THR A 1 96 ? 43.997 -21.149 39.511 1.00 57.09 96 THR A N 1
ATOM 665 C CA . THR A 1 96 ? 43.867 -21.873 40.785 1.00 57.09 96 THR A CA 1
ATOM 666 C C . THR A 1 96 ? 42.890 -21.314 41.831 1.00 57.09 96 THR A C 1
ATOM 668 O O . THR A 1 96 ? 43.187 -20.338 42.512 1.00 57.09 96 THR A O 1
ATOM 671 N N . GLY A 1 97 ? 41.782 -22.023 42.079 1.00 50.66 97 GLY A N 1
ATOM 672 C CA . GLY A 1 97 ? 40.953 -21.742 43.256 1.00 50.66 97 GLY A CA 1
ATOM 673 C C . GLY A 1 97 ? 39.639 -22.509 43.330 1.00 50.66 97 GLY A C 1
ATOM 674 O O . GLY A 1 97 ? 38.577 -21.902 43.395 1.00 50.66 97 GLY A O 1
ATOM 675 N N . VAL A 1 98 ? 39.695 -23.842 43.319 1.00 55.69 98 VAL A N 1
ATOM 676 C CA . VAL A 1 98 ? 38.553 -24.704 43.661 1.00 55.69 98 VAL A CA 1
ATOM 677 C C . VAL A 1 98 ? 38.084 -24.369 45.085 1.00 55.69 98 VAL A C 1
ATOM 679 O O . VAL A 1 98 ? 38.799 -24.650 46.044 1.00 55.69 98 VAL A O 1
ATOM 682 N N . LEU A 1 99 ? 36.883 -23.798 45.237 1.00 53.25 99 LEU A N 1
ATOM 683 C CA . LEU A 1 99 ? 36.205 -23.675 46.532 1.00 53.25 99 LEU A CA 1
ATOM 684 C C . LEU A 1 99 ? 35.031 -24.672 46.580 1.00 53.25 99 LEU A C 1
ATOM 686 O O . LEU A 1 99 ? 34.202 -24.670 45.667 1.00 53.25 99 LEU A O 1
ATOM 690 N N . PRO A 1 100 ? 34.936 -25.543 47.601 1.00 57.72 100 PRO A N 1
ATOM 691 C CA . PRO A 1 100 ? 33.953 -26.615 47.609 1.00 57.72 100 PRO A CA 1
ATOM 692 C C . PRO A 1 100 ? 32.553 -26.118 47.977 1.00 57.72 100 PRO A C 1
ATOM 694 O O . PRO A 1 100 ? 32.365 -25.282 48.863 1.00 57.72 100 PRO A O 1
ATOM 697 N N . ALA A 1 101 ? 31.560 -26.734 47.338 1.00 61.03 101 ALA A N 1
ATOM 698 C CA . ALA A 1 101 ? 30.161 -26.680 47.721 1.00 61.03 101 ALA A CA 1
ATOM 699 C C . ALA A 1 101 ? 29.989 -27.060 49.202 1.00 61.03 101 ALA A C 1
ATOM 701 O O . ALA A 1 101 ? 30.186 -28.213 49.590 1.00 61.03 101 ALA A O 1
ATOM 702 N N . ARG A 1 102 ? 29.584 -26.103 50.042 1.00 58.34 102 ARG A N 1
ATOM 703 C CA . ARG A 1 102 ? 29.063 -26.391 51.381 1.00 58.34 102 ARG A CA 1
ATOM 704 C C . ARG A 1 102 ? 27.763 -25.636 51.617 1.00 58.34 102 ARG A C 1
ATOM 706 O O . ARG A 1 102 ? 27.704 -24.414 51.552 1.00 58.34 102 ARG A O 1
ATOM 713 N N . GLY A 1 103 ? 26.717 -26.431 51.837 1.00 55.25 103 GLY A N 1
ATOM 714 C CA . GLY A 1 103 ? 25.336 -26.007 51.988 1.00 55.25 103 GLY A CA 1
ATOM 715 C C . GLY A 1 103 ? 25.077 -25.107 53.194 1.00 55.25 103 GLY A C 1
ATOM 716 O O . GLY A 1 103 ? 25.789 -25.120 54.195 1.00 55.25 103 GLY A O 1
ATOM 717 N N . GLY A 1 104 ? 23.991 -24.344 53.086 1.00 52.94 104 GLY A N 1
ATOM 718 C CA . GLY A 1 104 ? 23.555 -23.398 54.106 1.00 52.94 104 GLY A CA 1
ATOM 719 C C . GLY A 1 104 ? 22.137 -22.899 53.852 1.00 52.94 104 GLY A C 1
ATOM 720 O O . GLY A 1 104 ? 21.911 -21.695 53.793 1.00 52.94 104 GLY A O 1
ATOM 721 N N . GLY A 1 105 ? 21.176 -23.814 53.680 1.00 53.28 105 GLY A N 1
ATOM 722 C CA . GLY A 1 105 ? 19.747 -23.496 53.604 1.00 53.28 105 GLY A CA 1
ATOM 723 C C . GLY A 1 105 ? 19.215 -22.985 54.944 1.00 53.28 105 GLY A C 1
ATOM 724 O O . GLY A 1 105 ? 18.624 -23.730 55.719 1.00 53.28 105 GLY A O 1
ATOM 725 N N . ARG A 1 106 ? 19.437 -21.702 55.232 1.00 61.78 106 ARG A N 1
ATOM 726 C CA . ARG A 1 106 ? 18.718 -20.949 56.263 1.00 61.78 106 ARG A CA 1
ATOM 727 C C . ARG A 1 106 ? 17.802 -19.955 55.567 1.00 61.78 106 ARG A C 1
ATOM 729 O O . ARG A 1 106 ? 18.300 -19.183 54.754 1.00 61.78 106 ARG A O 1
ATOM 736 N N . ARG A 1 107 ? 16.522 -19.957 55.967 1.00 59.69 107 ARG A N 1
ATOM 737 C CA . ARG A 1 107 ? 15.444 -18.939 55.830 1.00 59.69 107 ARG A CA 1
ATOM 738 C C . ARG A 1 107 ? 14.184 -19.658 55.338 1.00 59.69 107 ARG A C 1
ATOM 740 O O . ARG A 1 107 ? 14.238 -20.351 54.341 1.00 59.69 107 ARG A O 1
ATOM 747 N N . GLY A 1 108 ? 13.012 -19.571 55.946 1.00 56.25 108 GLY A N 1
ATOM 748 C CA . GLY A 1 108 ? 12.498 -18.857 57.109 1.00 56.25 108 GLY A CA 1
ATOM 749 C C . GLY A 1 108 ? 11.059 -19.373 57.278 1.00 56.25 108 GLY A C 1
ATOM 750 O O . GLY A 1 108 ? 10.367 -19.636 56.306 1.00 56.25 108 GLY A O 1
ATOM 751 N N . ARG A 1 109 ? 10.662 -19.779 58.480 1.00 61.22 109 ARG A N 1
ATOM 752 C CA . ARG A 1 109 ? 9.886 -18.938 59.399 1.00 61.22 109 ARG A CA 1
ATOM 753 C C . ARG A 1 109 ? 8.497 -18.544 58.852 1.00 61.22 109 ARG A C 1
ATOM 755 O O . ARG A 1 109 ? 8.343 -17.542 58.178 1.00 61.22 109 ARG A O 1
ATOM 762 N N . GLN A 1 110 ? 7.508 -19.312 59.318 1.00 63.34 110 GLN A N 1
ATOM 763 C CA . GLN A 1 110 ? 6.173 -18.880 59.760 1.00 63.34 110 GLN A CA 1
ATOM 764 C C . GLN A 1 110 ? 5.193 -18.280 58.737 1.00 63.34 110 GLN A C 1
ATOM 766 O O . GLN A 1 110 ? 5.212 -17.088 58.467 1.00 63.34 110 GLN A O 1
ATOM 771 N N . ILE A 1 111 ? 4.152 -19.055 58.411 1.00 65.25 111 ILE A N 1
ATOM 772 C CA . ILE A 1 111 ? 2.797 -18.509 58.236 1.00 65.25 111 ILE A CA 1
ATOM 773 C C . ILE A 1 111 ? 1.768 -19.436 58.885 1.00 65.25 111 ILE A C 1
ATOM 775 O O . ILE A 1 111 ? 1.498 -20.552 58.446 1.00 65.25 111 ILE A O 1
ATOM 779 N N . ARG A 1 112 ? 1.208 -18.939 59.988 1.00 62.53 112 ARG A N 1
ATOM 780 C CA . ARG A 1 112 ? 0.144 -19.542 60.787 1.00 62.53 112 ARG A CA 1
ATOM 781 C C . ARG A 1 112 ? -1.138 -19.665 59.959 1.00 62.53 112 ARG A C 1
ATOM 783 O O . ARG A 1 112 ? -1.842 -18.675 59.785 1.00 62.53 112 ARG A O 1
ATOM 790 N N . ARG A 1 113 ? -1.527 -20.871 59.539 1.00 63.31 113 ARG A N 1
ATOM 791 C CA . ARG A 1 113 ? -2.905 -21.125 59.082 1.00 63.31 113 ARG A CA 1
ATOM 792 C C . ARG A 1 113 ? -3.807 -21.451 60.271 1.00 63.31 113 ARG A C 1
ATOM 794 O O . ARG A 1 113 ? -4.213 -22.584 60.492 1.00 63.31 113 ARG A O 1
ATOM 801 N N . ARG A 1 114 ? -4.140 -20.405 61.036 1.00 61.22 114 ARG A N 1
ATOM 802 C CA . ARG A 1 114 ? -5.350 -20.370 61.868 1.00 61.22 114 ARG A CA 1
ATOM 803 C C . ARG A 1 114 ? -6.569 -20.282 60.940 1.00 61.22 114 ARG A C 1
ATOM 805 O O . ARG A 1 114 ? -6.941 -19.197 60.517 1.00 61.22 114 ARG A O 1
ATOM 812 N N . ARG A 1 115 ? -7.198 -21.417 60.648 1.00 64.19 115 ARG A N 1
ATOM 813 C CA . ARG A 1 115 ? -8.620 -21.537 60.274 1.00 64.19 115 ARG A CA 1
ATOM 814 C C . ARG A 1 115 ? -9.056 -22.884 60.855 1.00 64.19 115 ARG A C 1
ATOM 816 O O . ARG A 1 115 ? -8.691 -23.923 60.339 1.00 64.19 115 ARG A O 1
ATOM 823 N N . GLY A 1 116 ? -9.606 -22.926 62.064 1.00 55.69 116 GLY A N 1
ATOM 824 C CA . GLY A 1 116 ? -10.971 -22.471 62.319 1.00 55.69 116 GLY A CA 1
ATOM 825 C C . GLY A 1 116 ? -11.979 -23.597 62.050 1.00 55.69 116 GLY A C 1
ATOM 826 O O . GLY A 1 116 ? -12.985 -23.362 61.392 1.00 55.69 116 GLY A O 1
ATOM 827 N N . GLY A 1 117 ? -11.691 -24.823 62.507 1.00 55.34 117 GLY A N 1
ATOM 828 C CA . 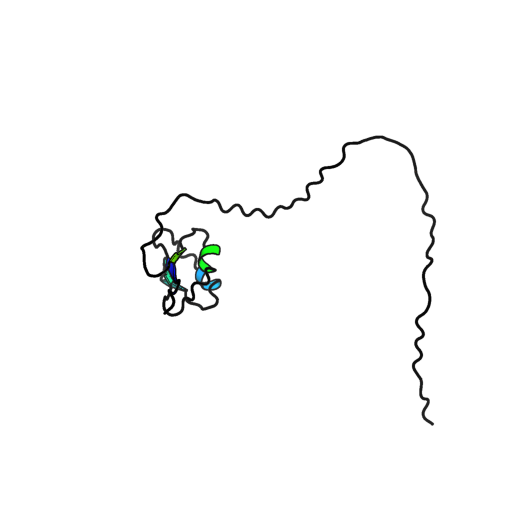GLY A 1 117 ? -12.607 -25.961 62.439 1.00 55.34 117 GLY A CA 1
ATOM 829 C C . GLY A 1 117 ? -13.706 -25.830 63.488 1.00 55.34 117 GLY A C 1
ATOM 830 O O . GLY A 1 117 ? -13.553 -26.287 64.618 1.00 55.34 117 GLY A O 1
ATOM 831 N N . ARG A 1 118 ? -14.813 -25.183 63.112 1.00 62.41 118 ARG A N 1
ATOM 832 C CA . ARG A 1 118 ? -16.078 -25.242 63.850 1.00 62.41 118 ARG A CA 1
ATOM 833 C C . ARG A 1 118 ? -16.602 -26.679 63.781 1.00 62.41 118 ARG A C 1
ATOM 835 O O . ARG A 1 118 ? -17.274 -27.036 62.818 1.00 62.41 118 ARG A O 1
ATOM 842 N N . ARG A 1 119 ? -16.303 -27.494 64.796 1.00 59.94 119 ARG A N 1
ATOM 843 C CA . ARG A 1 119 ? -17.086 -28.700 65.084 1.00 59.94 119 ARG A CA 1
ATOM 844 C C . ARG A 1 119 ? -18.469 -28.226 65.526 1.00 59.94 119 ARG A C 1
ATOM 846 O O . ARG A 1 119 ? -18.613 -27.634 66.593 1.00 59.94 119 ARG A O 1
ATOM 853 N N . ARG A 1 120 ? -19.451 -28.364 64.635 1.00 59.28 120 ARG A N 1
ATOM 854 C CA . ARG A 1 120 ? -20.865 -28.300 65.008 1.00 59.28 120 ARG A CA 1
ATOM 855 C C . ARG A 1 120 ? -21.196 -29.578 65.795 1.00 59.28 120 ARG A C 1
ATOM 857 O O . ARG A 1 120 ? -20.541 -30.592 65.576 1.00 59.28 120 ARG A O 1
ATOM 864 N N . ARG A 1 121 ? -22.122 -29.402 66.740 1.00 63.75 121 ARG A N 1
ATOM 865 C CA . ARG A 1 121 ? -22.668 -30.347 67.726 1.00 63.75 121 ARG A CA 1
ATOM 866 C C . ARG A 1 121 ? -22.838 -31.778 67.237 1.00 63.75 121 ARG A C 1
ATOM 868 O O . ARG A 1 121 ? -23.231 -31.934 66.063 1.00 63.75 121 ARG A O 1
#

Foldseek 3Di:
DDFAKFKDFAFVQQQQPCQLQVQDPQSQWDGDDRGIDGNSVRGRQPCSSQVRDPSSRMDIDGPPDDDDDPPDDDDPPPDDDPVPPPDDDDDDDDDDDDDDDDDDPDDDDDDDPPDDDPPDD

pLDDT: mean 70.96, std 17.15, range [41.12, 92.31]

Sequence (121 aa):
MKEKQIARVNVALCVGCGICVNVCPVGAVALNGRTAQVNETVCNGCGACVESCPTSAMQLVTQGEPAPAPERRPAPVSQPEPTMRNVGTAAPVPGTGVLPARGGGRRGRQIRRRRGGRRRR

Solvent-accessible surface area (backbone atoms only — not comparable to full-atom values): 8485 Å² total; per-residue (Å²): 134,81,88,60,40,27,60,45,65,40,72,90,51,36,78,38,80,57,55,43,40,78,58,34,93,76,59,28,44,46,77,61,81,53,34,61,46,60,42,69,87,63,34,76,44,82,56,53,40,36,80,62,34,92,67,55,27,39,45,81,40,54,88,85,68,85,74,81,74,90,76,77,77,81,76,88,73,82,78,82,72,86,67,79,82,85,75,84,77,96,77,95,76,93,74,89,79,94,75,81,94,74,90,76,97,77,86,79,85,87,82,86,82,87,75,84,82,79,79,73,133

Nearest PDB structures (foldseek):
  5exe-assembly1_B  TM=9.137E-01  e=5.455E-05  Moorella thermoacetica ATCC 39073
  5exd-assembly2_K  TM=9.222E-01  e=1.051E-04  Moorella thermoacetica ATCC 39073
  5exd-assembly1_E  TM=9.164E-01  e=1.051E-04  Moorella thermoacetica ATCC 39073
  5c4i-assembly1_E  TM=9.189E-01  e=1.131E-04  Moorella thermoacetica ATCC 39073
  5c4i-assembly1_B  TM=9.191E-01  e=1.883E-04  Moorella thermoacetica ATCC 39073

Secondary structure (DSSP, 8-state):
-PPPEEEEE-TTT-----HHHHT-TT--EEEETTEEEE-TTT-----HHHHT-TT--EEEEETTS--------------------------------------------------------

Mean predicted aligned error: 17.79 Å

Radius of gyration: 31.64 Å; Cα contacts (8 Å, |Δi|>4): 125; chains: 1; bounding box: 68×52×80 Å